Protein AF-A0A9P1NKM8-F1 (afdb_monomer_lite)

InterPro domains:
  IPR010710 Protein of unknown function DUF1289 [PF06945] (4-40)

Secondary structure (DSSP, 8-state):
--GGG-B-TTT--BHHHHHHGGG--HHHHHHHHHHHHHHHHHH--

Organism: NCBI:txid1064539

pLDDT: mean 86.3, std 13.87, range [44.84, 97.38]

Radius of gyration: 11.09 Å; chains: 1; bounding box: 20×23×26 Å

Foldseek 3Di:
DPLQCDADPPQRDRPCCVVCVVVDDPVRVVVVNVVSVVVVVVVVD

Structure (mmCIF, N/CA/C/O backbone):
data_AF-A0A9P1NKM8-F1
#
_entry.id   AF-A0A9P1NKM8-F1
#
loop_
_atom_site.group_PDB
_atom_site.id
_atom_site.type_symbol
_atom_site.label_atom_id
_atom_site.label_alt_id
_atom_site.label_comp_id
_atom_site.label_asym_id
_atom_site.label_entity_id
_atom_site.label_seq_id
_atom_site.pdbx_PDB_ins_code
_atom_site.Cartn_x
_atom_site.Cartn_y
_atom_site.Cartn_z
_atom_site.occupancy
_atom_site.B_iso_or_equiv
_atom_site.auth_seq_id
_atom_site.auth_comp_id
_atom_site.auth_asym_id
_atom_site.auth_atom_id
_atom_site.pdbx_PDB_model_num
ATOM 1 N N . MET A 1 1 ? -5.365 15.181 10.014 1.00 46.81 1 MET A N 1
ATOM 2 C CA . MET A 1 1 ? -4.764 14.187 9.099 1.00 46.81 1 MET A CA 1
ATOM 3 C C . MET A 1 1 ? -3.628 14.850 8.340 1.00 46.81 1 MET A C 1
ATOM 5 O O . MET A 1 1 ? -3.883 15.820 7.641 1.00 46.81 1 MET A O 1
ATOM 9 N N . THR A 1 2 ? -2.386 14.398 8.507 1.00 44.84 2 THR A N 1
ATOM 10 C CA . THR A 1 2 ? -1.274 14.847 7.657 1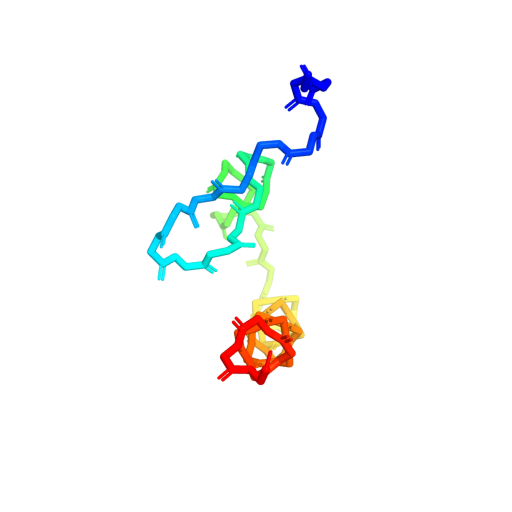.00 44.84 2 THR A CA 1
ATOM 11 C C . THR A 1 2 ? -1.430 14.220 6.270 1.00 44.84 2 THR A C 1
ATOM 13 O O . THR A 1 2 ? -1.767 13.043 6.167 1.00 44.84 2 THR A O 1
ATOM 16 N N . ALA A 1 3 ? -1.212 14.997 5.205 1.00 55.09 3 ALA A N 1
ATOM 17 C CA . ALA A 1 3 ? -1.321 14.525 3.816 1.00 55.09 3 ALA A CA 1
ATOM 18 C C . ALA A 1 3 ? -0.390 13.330 3.505 1.00 55.09 3 ALA A C 1
ATOM 20 O O . ALA A 1 3 ? -0.681 12.537 2.617 1.00 55.09 3 ALA A O 1
ATOM 21 N N . ASP A 1 4 ? 0.672 13.182 4.299 1.00 54.91 4 ASP A N 1
ATOM 22 C CA . ASP A 1 4 ? 1.630 12.070 4.335 1.00 54.91 4 ASP A CA 1
ATOM 23 C C . ASP A 1 4 ? 1.012 10.699 4.692 1.00 54.91 4 ASP A C 1
ATOM 25 O O . ASP A 1 4 ? 1.523 9.663 4.288 1.00 54.91 4 ASP A O 1
ATOM 29 N N . ARG A 1 5 ? -0.130 10.665 5.394 1.00 63.38 5 ARG A N 1
ATOM 30 C CA . ARG A 1 5 ? -0.784 9.415 5.842 1.00 63.38 5 ARG A CA 1
ATOM 31 C C . ARG A 1 5 ? -2.105 9.125 5.131 1.00 63.38 5 ARG A C 1
ATOM 33 O O . ARG A 1 5 ? -2.934 8.369 5.635 1.00 63.38 5 ARG A O 1
ATOM 40 N N . ALA A 1 6 ? -2.348 9.767 3.990 1.00 77.31 6 ALA A N 1
ATOM 41 C CA . ALA A 1 6 ? -3.542 9.509 3.199 1.00 77.31 6 ALA A CA 1
ATOM 42 C C . ALA A 1 6 ? -3.374 8.199 2.414 1.00 77.31 6 ALA A C 1
ATOM 44 O O . ALA A 1 6 ? -2.650 8.139 1.418 1.00 77.31 6 ALA A O 1
ATOM 45 N N . TYR A 1 7 ? -4.065 7.157 2.867 1.00 87.38 7 TYR A N 1
ATOM 46 C CA . TYR A 1 7 ? -4.149 5.878 2.171 1.00 87.38 7 TYR A CA 1
ATOM 47 C C . TYR A 1 7 ? -5.390 5.815 1.278 1.00 87.38 7 TYR A C 1
ATOM 49 O O . TYR A 1 7 ? -6.430 6.411 1.566 1.00 87.38 7 TYR A O 1
ATOM 57 N N . CYS A 1 8 ? -5.300 5.051 0.192 1.00 89.44 8 CYS A N 1
ATOM 58 C CA . CYS A 1 8 ? -6.456 4.686 -0.611 1.00 89.44 8 CYS A CA 1
ATOM 59 C C . CYS A 1 8 ? -7.408 3.813 0.215 1.00 89.44 8 CYS A C 1
ATOM 61 O O . CYS A 1 8 ? -7.020 2.739 0.665 1.00 89.44 8 CYS A O 1
ATOM 63 N N . ILE A 1 9 ? -8.671 4.219 0.332 1.00 86.50 9 ILE A N 1
ATOM 64 C CA . ILE A 1 9 ? -9.699 3.489 1.094 1.00 86.50 9 ILE A CA 1
ATOM 65 C C . ILE A 1 9 ? -9.988 2.069 0.578 1.00 86.50 9 ILE A C 1
ATOM 67 O O . ILE A 1 9 ? -10.601 1.288 1.289 1.00 86.50 9 ILE A O 1
ATOM 71 N N . GLY A 1 10 ? -9.579 1.742 -0.654 1.00 85.44 10 GLY A N 1
ATOM 72 C CA . GLY A 1 10 ? -9.790 0.416 -1.243 1.00 85.44 10 GLY A CA 1
ATOM 73 C C . GLY A 1 10 ? -8.571 -0.503 -1.188 1.00 85.44 10 GLY A C 1
ATOM 74 O O . GLY A 1 10 ? -8.732 -1.703 -1.047 1.00 85.44 10 GLY A O 1
ATOM 75 N N . CYS A 1 11 ? -7.356 0.036 -1.324 1.00 89.19 11 CYS A N 1
ATOM 76 C CA . CYS A 1 11 ? -6.139 -0.785 -1.421 1.00 89.19 11 CYS A CA 1
ATOM 77 C C . CYS A 1 11 ? -5.059 -0.435 -0.397 1.00 89.19 11 CYS A C 1
ATOM 79 O O . CYS A 1 11 ? -3.972 -0.987 -0.480 1.00 89.19 11 CYS A O 1
ATOM 81 N N . LEU A 1 12 ? -5.317 0.515 0.507 1.00 90.94 12 LEU A N 1
ATOM 82 C CA . LEU A 1 12 ? -4.407 0.981 1.563 1.00 90.94 12 LEU A CA 1
ATOM 83 C C . LEU A 1 12 ? -3.003 1.414 1.093 1.00 90.94 12 LEU A C 1
ATOM 85 O O . LEU A 1 12 ? -2.067 1.500 1.888 1.00 90.94 12 LEU A O 1
ATOM 89 N N . ARG A 1 13 ? -2.858 1.739 -0.197 1.00 92.06 13 ARG A N 1
ATOM 90 C CA . ARG A 1 13 ? -1.648 2.356 -0.758 1.00 92.06 13 ARG A CA 1
ATOM 91 C C . ARG A 1 13 ? -1.617 3.858 -0.527 1.00 92.06 13 ARG A C 1
ATOM 93 O O . ARG A 1 13 ? -2.659 4.511 -0.599 1.00 92.06 13 ARG A O 1
ATOM 100 N N . THR A 1 14 ? -0.428 4.411 -0.347 1.00 91.31 14 THR A N 1
ATOM 101 C CA . THR A 1 14 ? -0.167 5.850 -0.378 1.00 91.31 14 THR A CA 1
ATOM 102 C C . THR A 1 14 ? -0.212 6.383 -1.812 1.00 91.31 14 THR A C 1
ATOM 104 O O . THR A 1 14 ? -0.113 5.645 -2.800 1.00 91.31 14 THR A O 1
ATOM 107 N N . LEU A 1 15 ? -0.336 7.704 -1.953 1.00 89.19 15 LEU A N 1
ATOM 108 C CA . LEU A 1 15 ? -0.269 8.356 -3.264 1.00 89.19 15 LEU A CA 1
ATOM 109 C C . LEU A 1 15 ? 1.088 8.154 -3.954 1.00 89.19 15 LEU A C 1
ATOM 111 O O . LEU A 1 15 ? 1.137 8.084 -5.182 1.00 89.19 15 LEU A O 1
ATOM 115 N N . GLU A 1 16 ? 2.174 8.048 -3.191 1.00 89.50 16 GLU A N 1
ATOM 116 C CA . GLU A 1 16 ? 3.522 7.825 -3.718 1.00 89.50 16 GLU A CA 1
ATOM 117 C C . GLU A 1 16 ? 3.674 6.415 -4.284 1.00 89.50 16 GLU A C 1
ATOM 119 O O . GLU A 1 16 ? 4.155 6.259 -5.405 1.00 89.50 16 GLU A O 1
ATOM 124 N N . GLU A 1 17 ? 3.166 5.402 -3.578 1.00 92.69 17 GLU A N 1
ATOM 125 C CA . GLU A 1 17 ? 3.132 4.012 -4.050 1.00 92.69 17 GLU A CA 1
ATOM 126 C C . GLU A 1 17 ? 2.327 3.890 -5.358 1.00 92.69 17 GLU A C 1
ATOM 128 O O . GLU A 1 17 ? 2.728 3.190 -6.290 1.00 92.69 17 GLU A O 1
ATOM 133 N N . ILE A 1 18 ? 1.213 4.624 -5.475 1.00 91.88 18 ILE A N 1
ATOM 134 C CA . ILE 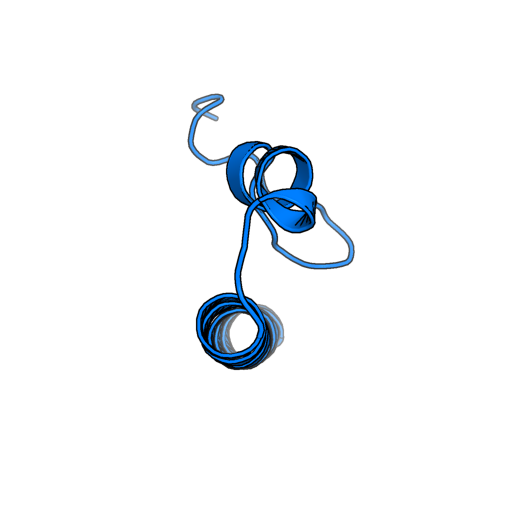A 1 18 ? 0.384 4.644 -6.690 1.00 91.88 18 ILE A CA 1
ATOM 135 C C . ILE A 1 18 ? 1.117 5.330 -7.853 1.00 91.88 18 ILE A C 1
ATOM 137 O O . ILE A 1 18 ? 1.149 4.791 -8.962 1.00 91.88 18 ILE A O 1
ATOM 141 N N . ARG A 1 19 ? 1.720 6.504 -7.624 1.00 91.81 19 ARG A N 1
ATOM 142 C CA . ARG A 1 19 ? 2.465 7.249 -8.660 1.00 91.81 19 ARG A CA 1
ATOM 143 C C . ARG A 1 19 ? 3.736 6.513 -9.097 1.00 91.81 19 ARG A C 1
ATOM 145 O O . ARG A 1 1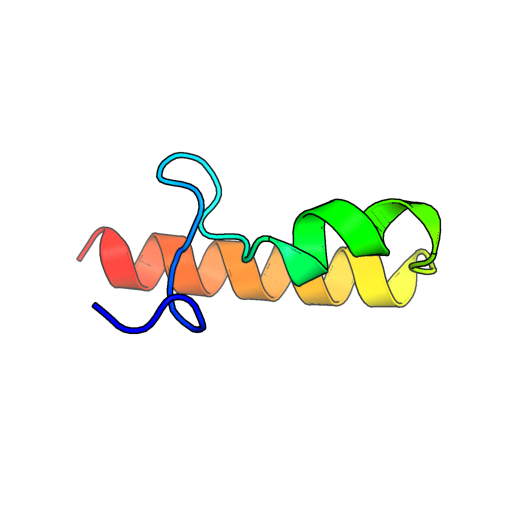9 ? 4.079 6.533 -10.280 1.00 91.81 19 ARG A O 1
ATOM 152 N N . GLY A 1 20 ? 4.411 5.863 -8.153 1.00 93.88 20 GLY A N 1
ATOM 153 C CA . GLY A 1 20 ? 5.661 5.133 -8.345 1.00 93.88 20 GLY A CA 1
ATOM 154 C C . GLY A 1 20 ? 5.499 3.756 -8.986 1.00 93.88 20 GLY A C 1
ATOM 155 O O . GLY A 1 20 ? 6.477 3.217 -9.491 1.00 93.88 20 GLY A O 1
ATOM 156 N N . TRP A 1 21 ? 4.284 3.200 -9.053 1.00 94.56 21 TRP A N 1
ATOM 157 C CA . TRP A 1 21 ? 4.039 1.826 -9.514 1.00 94.56 21 TRP A CA 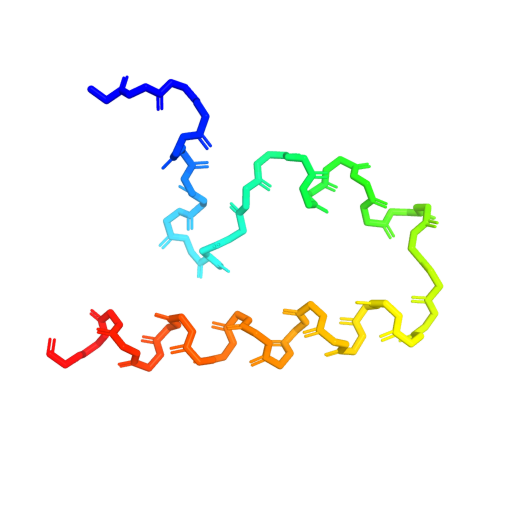1
ATOM 158 C C . TRP A 1 21 ? 4.680 1.475 -10.865 1.00 94.56 21 TRP A C 1
ATOM 160 O O . TRP A 1 21 ? 5.226 0.385 -11.046 1.00 94.56 21 TRP A O 1
ATOM 170 N N . LYS A 1 22 ? 4.641 2.397 -11.834 1.00 94.94 22 LYS A N 1
ATOM 171 C CA . LYS A 1 22 ? 5.238 2.174 -13.164 1.00 94.94 22 LYS A CA 1
ATOM 172 C C . LYS A 1 22 ? 6.769 2.101 -13.139 1.00 94.94 22 LYS A C 1
ATOM 174 O O . LYS A 1 22 ? 7.349 1.531 -14.052 1.00 94.94 22 LYS A O 1
ATOM 179 N N . HIS A 1 23 ? 7.392 2.681 -12.116 1.00 96.00 23 HIS A N 1
ATOM 180 C CA . HIS A 1 23 ? 8.838 2.709 -11.915 1.00 96.00 23 HIS A CA 1
ATOM 181 C C . HIS A 1 23 ? 9.338 1.556 -11.040 1.00 96.00 23 HIS A C 1
ATOM 183 O O . HIS A 1 23 ? 10.542 1.386 -10.920 1.00 96.00 23 HIS A O 1
ATOM 189 N N . MET A 1 24 ? 8.433 0.781 -10.435 1.00 96.50 24 MET A N 1
ATOM 190 C CA . MET A 1 24 ? 8.799 -0.364 -9.608 1.00 96.50 24 MET A CA 1
ATOM 191 C C . MET A 1 24 ? 9.103 -1.596 -10.459 1.00 96.50 24 MET A C 1
ATOM 193 O O . MET A 1 24 ? 8.319 -1.972 -11.345 1.00 96.50 24 MET A O 1
ATOM 197 N N . ASP A 1 25 ? 10.188 -2.278 -10.116 1.00 96.81 25 ASP A N 1
ATOM 198 C CA . ASP A 1 25 ? 10.520 -3.595 -10.644 1.00 96.81 25 ASP A CA 1
ATOM 199 C C . ASP A 1 25 ? 9.596 -4.685 -10.081 1.00 96.81 25 ASP A C 1
ATOM 201 O O . ASP A 1 25 ? 8.830 -4.480 -9.136 1.00 96.81 25 ASP A O 1
ATOM 205 N N . ALA A 1 26 ? 9.649 -5.878 -10.677 1.00 96.69 26 ALA A N 1
ATOM 206 C CA . ALA A 1 26 ? 8.783 -6.992 -10.288 1.00 96.69 26 ALA A CA 1
ATOM 207 C C . ALA A 1 26 ? 8.935 -7.381 -8.808 1.00 96.69 26 ALA A C 1
ATOM 209 O O . ALA A 1 26 ? 7.945 -7.723 -8.164 1.00 96.69 26 ALA A O 1
ATOM 210 N N . ASP A 1 27 ? 10.152 -7.312 -8.270 1.00 97.38 27 ASP A N 1
ATOM 211 C CA . ASP A 1 27 ? 10.425 -7.629 -6.868 1.00 97.38 27 ASP A CA 1
ATOM 212 C C . ASP A 1 27 ? 9.821 -6.586 -5.917 1.00 97.38 27 ASP A C 1
ATOM 214 O O . ASP A 1 27 ? 9.058 -6.926 -5.016 1.00 97.38 27 ASP A O 1
ATOM 218 N N . GLN A 1 28 ? 10.026 -5.300 -6.218 1.00 96.00 28 GLN A N 1
ATOM 219 C CA . GLN A 1 28 ? 9.445 -4.190 -5.459 1.00 96.00 28 GLN A CA 1
ATOM 220 C C . GLN A 1 28 ? 7.914 -4.235 -5.461 1.00 96.00 28 GLN A C 1
ATOM 222 O O . GLN A 1 28 ? 7.282 -3.994 -4.435 1.00 96.00 28 GLN A O 1
ATOM 227 N N . LYS A 1 29 ? 7.305 -4.590 -6.598 1.00 96.00 29 LYS A N 1
ATOM 228 C CA . LYS A 1 29 ? 5.852 -4.772 -6.697 1.00 96.00 29 LYS A CA 1
ATOM 229 C C . LYS A 1 29 ? 5.362 -5.906 -5.803 1.00 96.00 29 LYS A C 1
ATOM 231 O O . LYS A 1 29 ? 4.345 -5.738 -5.141 1.00 96.00 29 LYS A O 1
ATOM 236 N N . ARG A 1 30 ? 6.067 -7.041 -5.769 1.00 96.31 30 ARG A N 1
ATOM 237 C CA . ARG A 1 30 ? 5.712 -8.178 -4.901 1.00 96.31 30 ARG A CA 1
ATOM 238 C C . ARG A 1 30 ? 5.831 -7.813 -3.427 1.00 96.31 30 ARG A C 1
ATOM 240 O O . ARG A 1 30 ? 4.901 -8.083 -2.679 1.00 96.31 30 ARG A O 1
ATOM 247 N N . ALA A 1 31 ? 6.927 -7.163 -3.040 1.00 96.19 31 ALA A N 1
ATOM 248 C CA . ALA A 1 31 ? 7.131 -6.701 -1.672 1.00 96.19 31 ALA A CA 1
ATOM 249 C C . ALA A 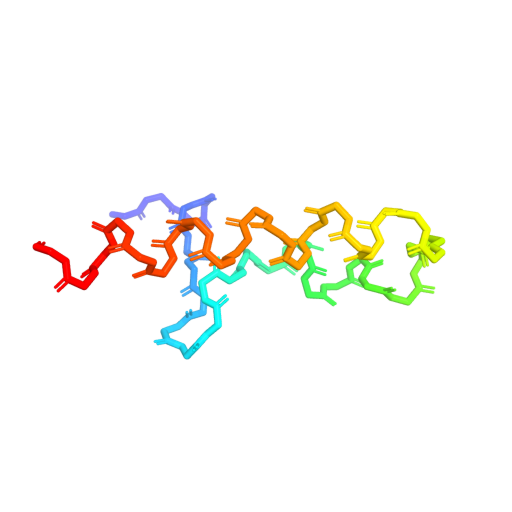1 31 ? 6.028 -5.724 -1.237 1.00 96.19 31 ALA A C 1
ATOM 251 O O . ALA A 1 31 ? 5.447 -5.891 -0.168 1.00 96.19 31 ALA A O 1
ATOM 252 N N . LEU A 1 32 ? 5.680 -4.760 -2.098 1.00 94.56 32 LEU A N 1
ATOM 253 C CA . LEU A 1 32 ? 4.593 -3.823 -1.830 1.00 94.56 32 LEU A CA 1
ATOM 254 C C . LEU A 1 32 ? 3.247 -4.543 -1.676 1.00 94.56 32 LEU A C 1
ATOM 256 O O . LEU A 1 32 ? 2.519 -4.259 -0.736 1.00 94.56 32 LEU A O 1
ATOM 260 N N . LEU A 1 33 ? 2.902 -5.471 -2.571 1.00 94.50 33 LEU A N 1
ATOM 261 C CA . LEU A 1 33 ? 1.636 -6.208 -2.480 1.00 94.50 33 LEU A CA 1
ATOM 262 C C . LEU A 1 33 ? 1.538 -7.028 -1.185 1.00 94.50 33 LEU A C 1
ATOM 264 O O . LEU A 1 33 ? 0.515 -6.946 -0.511 1.00 94.50 33 LEU A O 1
ATOM 268 N N . ALA A 1 34 ? 2.612 -7.724 -0.802 1.00 95.31 34 ALA A N 1
ATOM 269 C CA . ALA A 1 34 ? 2.658 -8.486 0.445 1.00 95.31 34 ALA A CA 1
ATOM 270 C C . ALA A 1 34 ? 2.488 -7.584 1.681 1.00 95.31 34 ALA A C 1
ATOM 272 O O . ALA A 1 34 ? 1.796 -7.938 2.634 1.00 95.31 34 ALA A O 1
ATOM 273 N N . ASP A 1 35 ? 3.085 -6.393 1.672 1.00 93.69 35 ASP A N 1
ATOM 274 C CA . ASP A 1 35 ? 2.906 -5.420 2.749 1.00 93.69 35 ASP A CA 1
ATOM 275 C C . ASP A 1 35 ? 1.455 -4.902 2.818 1.00 93.69 35 ASP A C 1
ATOM 277 O O . ASP A 1 35 ? 0.871 -4.832 3.898 1.00 93.69 35 ASP A O 1
ATOM 281 N N . LEU A 1 36 ? 0.813 -4.639 1.674 1.00 93.00 36 LEU A N 1
ATOM 282 C CA . LEU A 1 36 ? -0.596 -4.224 1.627 1.00 93.00 36 LEU A CA 1
ATOM 283 C C . LEU A 1 36 ? -1.557 -5.304 2.125 1.00 93.00 36 LEU A C 1
ATOM 285 O O . LEU A 1 36 ? -2.564 -4.971 2.746 1.00 93.00 36 LEU A O 1
ATOM 289 N N . GLU A 1 37 ? -1.279 -6.581 1.866 1.00 92.81 37 GLU A N 1
ATOM 290 C CA . GLU A 1 37 ? -2.049 -7.690 2.443 1.00 92.81 37 GLU A CA 1
ATOM 291 C C . GLU A 1 37 ? -1.985 -7.660 3.976 1.00 92.81 37 GLU A C 1
ATOM 293 O O . GLU A 1 37 ? -3.026 -7.721 4.631 1.00 92.81 37 GLU A O 1
ATOM 298 N N . ASN A 1 38 ? -0.796 -7.446 4.550 1.00 90.75 38 ASN A N 1
ATOM 299 C CA . ASN A 1 38 ? -0.631 -7.301 5.999 1.00 90.75 38 ASN A CA 1
ATOM 300 C C . ASN A 1 38 ? -1.364 -6.067 6.551 1.00 90.75 38 ASN A C 1
ATOM 302 O O . ASN A 1 38 ? -2.051 -6.165 7.568 1.00 90.75 38 ASN A O 1
ATOM 306 N N . ARG A 1 39 ? -1.273 -4.912 5.871 1.00 89.44 39 ARG A N 1
ATOM 307 C CA . ARG A 1 39 ? -2.000 -3.688 6.268 1.00 89.44 39 ARG A CA 1
ATOM 308 C C . ARG A 1 39 ? -3.516 -3.901 6.261 1.00 89.44 39 ARG A C 1
ATOM 310 O O . ARG A 1 39 ? -4.200 -3.424 7.160 1.00 89.44 39 ARG A O 1
ATOM 317 N N . GLN A 1 40 ? -4.040 -4.596 5.250 1.00 88.88 40 GLN A N 1
ATOM 318 C CA . GLN A 1 40 ? -5.471 -4.893 5.139 1.00 88.88 40 GLN A CA 1
ATOM 319 C C . GLN A 1 40 ? -5.936 -5.855 6.229 1.00 88.88 40 GLN A C 1
ATOM 321 O O . GLN A 1 40 ? -6.976 -5.608 6.831 1.00 88.88 40 GLN A O 1
ATOM 326 N N . ALA A 1 41 ? -5.156 -6.899 6.521 1.00 89.31 41 ALA A N 1
ATOM 327 C CA . ALA A 1 41 ? -5.453 -7.819 7.614 1.00 89.31 41 ALA A CA 1
ATOM 328 C C . ALA A 1 41 ? -5.511 -7.088 8.965 1.00 89.31 41 ALA A C 1
ATOM 330 O O . ALA A 1 41 ? -6.479 -7.241 9.698 1.00 89.31 41 ALA A O 1
ATOM 331 N N . ALA A 1 42 ? -4.537 -6.216 9.248 1.00 86.69 42 ALA A N 1
ATOM 332 C CA . ALA A 1 42 ? -4.498 -5.439 10.487 1.00 86.69 42 ALA A CA 1
ATOM 333 C C . ALA A 1 42 ? -5.624 -4.394 10.611 1.00 86.69 42 ALA A C 1
ATOM 335 O O . ALA A 1 42 ? -5.958 -3.987 11.717 1.00 86.69 42 ALA A O 1
ATOM 336 N N . ALA A 1 43 ? -6.184 -3.922 9.492 1.00 81.38 43 ALA A N 1
ATOM 337 C CA . ALA A 1 43 ? -7.298 -2.971 9.485 1.00 81.38 43 ALA A CA 1
ATOM 338 C C . ALA A 1 43 ? -8.680 -3.646 9.553 1.00 81.38 43 ALA A C 1
ATOM 340 O O . ALA A 1 43 ? -9.675 -2.957 9.778 1.00 81.38 43 ALA A O 1
ATOM 341 N N . ALA A 1 44 ? -8.749 -4.955 9.297 1.00 76.69 44 ALA A N 1
ATOM 342 C CA . ALA A 1 44 ? -9.978 -5.745 9.341 1.00 76.69 44 ALA A CA 1
ATOM 343 C C . ALA A 1 44 ? -10.254 -6.373 10.722 1.00 76.69 44 ALA A C 1
ATOM 345 O O . ALA A 1 44 ? -11.312 -6.981 10.891 1.00 76.69 44 ALA A O 1
ATOM 346 N N . GLU A 1 45 ? -9.322 -6.236 11.672 1.00 55.59 45 GLU A N 1
ATOM 347 C CA . GLU A 1 45 ? -9.414 -6.738 13.052 1.00 55.59 45 GLU A CA 1
ATOM 348 C C . GLU A 1 45 ? -9.902 -5.674 14.049 1.00 55.59 45 GLU A C 1
ATOM 350 O O . GLU A 1 45 ? -9.524 -4.486 13.907 1.00 55.59 45 GLU A O 1
#

Sequence (45 aa):
MTADRAYCIGCLRTLEEIR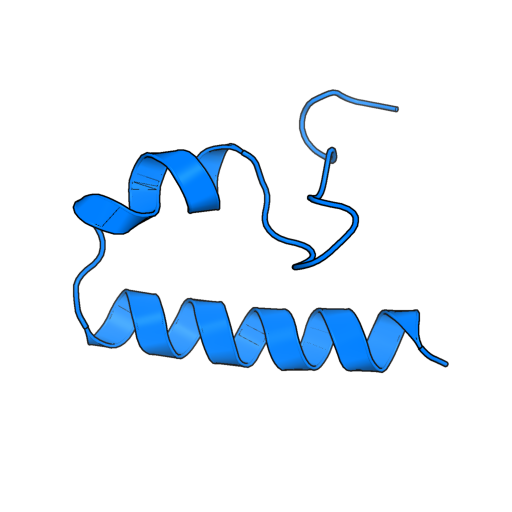GWKHMDADQKRALLADLENRQAAAAE